Protein AF-A0A3D0GNY7-F1 (afdb_monomer_lite)

Structure (mmCIF, N/CA/C/O backbone):
data_AF-A0A3D0GNY7-F1
#
_entry.id   AF-A0A3D0GNY7-F1
#
loop_
_atom_site.group_PDB
_atom_site.id
_atom_site.type_symbol
_atom_site.label_atom_id
_atom_site.label_alt_id
_atom_site.label_comp_id
_atom_site.label_asym_id
_atom_site.label_entity_id
_atom_site.label_seq_id
_atom_site.pdbx_PDB_ins_code
_atom_site.Cartn_x
_atom_site.Cartn_y
_atom_site.Cartn_z
_atom_site.occupancy
_atom_site.B_iso_or_equiv
_atom_site.auth_seq_id
_atom_site.auth_comp_id
_atom_site.auth_asym_id
_atom_site.auth_atom_id
_atom_site.pdbx_PDB_model_num
ATOM 1 N N . VAL A 1 1 ? 4.142 -1.963 12.210 1.00 82.44 1 VAL A N 1
ATOM 2 C CA . VAL A 1 1 ? 2.797 -1.355 12.103 1.00 82.44 1 VAL A CA 1
ATOM 3 C C . VAL A 1 1 ? 2.158 -1.430 13.480 1.00 82.44 1 VAL A C 1
ATOM 5 O O . VAL A 1 1 ? 2.592 -2.256 14.265 1.00 82.44 1 VAL A O 1
ATOM 8 N N . SER A 1 2 ? 1.232 -0.550 13.838 1.00 91.19 2 SER A N 1
ATOM 9 C CA . SER A 1 2 ? 0.552 -0.595 15.141 1.00 91.19 2 SER A CA 1
ATOM 10 C C . SER A 1 2 ? -0.591 -1.613 15.145 1.00 91.19 2 SER A C 1
ATOM 12 O O . SER A 1 2 ? -1.100 -1.980 14.087 1.00 91.19 2 SER A O 1
ATOM 14 N N . GLN A 1 3 ? -1.071 -2.002 16.327 1.00 91.12 3 GLN A N 1
ATOM 15 C CA . GLN A 1 3 ? -2.253 -2.865 16.459 1.00 91.12 3 GLN A CA 1
ATOM 16 C C . GLN A 1 3 ? -3.493 -2.309 15.749 1.00 91.12 3 GLN A C 1
ATOM 18 O O . GLN A 1 3 ? -4.264 -3.056 15.149 1.00 91.12 3 GLN A O 1
ATOM 23 N N . LYS A 1 4 ? -3.652 -0.982 15.744 1.00 89.44 4 LYS A N 1
ATOM 24 C CA . LYS A 1 4 ? -4.734 -0.313 15.016 1.00 89.44 4 LYS A CA 1
ATOM 25 C C . LYS A 1 4 ? -4.595 -0.487 13.500 1.00 89.44 4 LYS A C 1
ATOM 27 O O . LYS A 1 4 ? -5.593 -0.705 12.826 1.00 89.44 4 LYS A O 1
ATOM 32 N N . GLU A 1 5 ? -3.377 -0.402 12.970 1.00 90.31 5 GLU A N 1
ATOM 33 C CA . GLU A 1 5 ? -3.103 -0.606 11.541 1.00 90.31 5 GLU A CA 1
ATOM 34 C C . GLU A 1 5 ? -3.323 -2.066 11.126 1.00 90.31 5 GLU A C 1
ATOM 36 O O . GLU A 1 5 ? -3.870 -2.318 10.057 1.00 90.31 5 GLU A O 1
ATOM 41 N N . VAL A 1 6 ? -2.953 -3.027 11.981 1.00 92.69 6 VAL A N 1
ATOM 42 C CA . VAL A 1 6 ? -3.215 -4.457 11.745 1.00 92.69 6 VAL A CA 1
ATOM 43 C C . VAL A 1 6 ? -4.720 -4.734 11.695 1.00 92.69 6 VAL A C 1
ATOM 45 O O . VAL A 1 6 ? -5.191 -5.412 10.779 1.00 92.69 6 VAL A O 1
ATOM 48 N N . ALA A 1 7 ? -5.485 -4.171 12.635 1.00 90.81 7 ALA A N 1
ATOM 49 C CA . ALA A 1 7 ? -6.943 -4.275 12.634 1.00 90.81 7 ALA A CA 1
ATOM 50 C C . ALA A 1 7 ? -7.546 -3.647 11.370 1.00 90.81 7 ALA A C 1
ATOM 52 O O . ALA A 1 7 ? -8.317 -4.294 10.672 1.00 90.81 7 ALA A O 1
ATOM 53 N N . LEU A 1 8 ? -7.109 -2.437 11.009 1.00 89.56 8 LEU A N 1
ATOM 54 C CA . LEU A 1 8 ? -7.585 -1.736 9.818 1.00 89.56 8 LEU A CA 1
ATOM 55 C C . LEU A 1 8 ? -7.324 -2.528 8.527 1.00 89.56 8 LEU A C 1
ATOM 57 O O . LEU A 1 8 ? -8.212 -2.616 7.680 1.00 89.56 8 LEU A O 1
ATOM 61 N N . ALA A 1 9 ? -6.133 -3.120 8.395 1.00 89.88 9 ALA A N 1
ATOM 62 C CA . ALA A 1 9 ? -5.768 -3.964 7.258 1.00 89.88 9 ALA A CA 1
ATOM 63 C C . ALA A 1 9 ? -6.658 -5.208 7.154 1.00 89.88 9 ALA A C 1
ATOM 65 O O . ALA A 1 9 ? -7.062 -5.596 6.059 1.00 89.88 9 ALA A O 1
ATOM 66 N N . THR A 1 10 ? -6.973 -5.807 8.303 1.00 89.62 10 THR A N 1
ATOM 67 C CA . THR A 1 10 ? -7.826 -6.996 8.396 1.00 89.62 10 THR A CA 1
ATOM 68 C C . THR A 1 10 ? -9.276 -6.655 8.049 1.00 89.62 10 THR A C 1
ATOM 70 O O . THR A 1 10 ? -9.897 -7.351 7.250 1.00 89.62 10 THR A O 1
ATOM 73 N N . ASP A 1 11 ? -9.791 -5.540 8.571 1.00 89.69 11 AS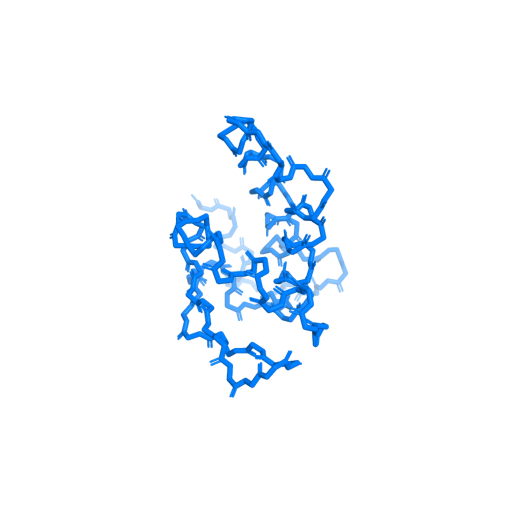P A N 1
ATOM 74 C CA . ASP A 1 11 ? -11.161 -5.075 8.325 1.00 89.69 11 ASP A CA 1
ATOM 75 C C . ASP A 1 11 ? -11.388 -4.664 6.859 1.00 89.69 11 ASP A C 1
ATOM 77 O O . ASP A 1 11 ? -12.503 -4.760 6.347 1.00 89.69 11 ASP A O 1
ATOM 81 N N . HIS A 1 12 ? -10.329 -4.237 6.161 1.00 88.19 12 HIS A N 1
ATOM 82 C CA . HIS A 1 12 ? -10.384 -3.735 4.783 1.00 88.19 12 HIS A CA 1
ATOM 83 C C . HIS A 1 12 ? -9.648 -4.630 3.779 1.00 88.19 12 HIS A C 1
ATOM 85 O O . HIS A 1 12 ? -9.180 -4.150 2.745 1.00 88.19 12 HIS A O 1
ATOM 91 N N . GLN A 1 13 ? -9.573 -5.939 4.036 1.00 88.50 13 GLN A N 1
ATOM 92 C CA . GLN A 1 13 ? -8.837 -6.883 3.186 1.00 88.50 13 GLN A CA 1
ATOM 93 C C . GLN A 1 13 ? -9.262 -6.820 1.705 1.00 88.50 13 GLN A C 1
ATOM 95 O O . GLN A 1 13 ? -8.414 -6.821 0.813 1.00 88.50 13 GLN A O 1
ATOM 100 N N . ALA A 1 14 ? -10.561 -6.639 1.437 1.00 86.31 14 ALA A N 1
ATOM 101 C CA . ALA A 1 14 ? -11.103 -6.496 0.084 1.00 86.31 14 ALA A CA 1
ATOM 102 C C . ALA A 1 14 ? -10.550 -5.277 -0.683 1.00 86.31 14 ALA A C 1
ATOM 104 O O . ALA A 1 14 ? -10.450 -5.311 -1.911 1.00 86.31 14 ALA A O 1
ATOM 105 N N . VAL A 1 15 ? -10.175 -4.198 0.016 1.00 85.38 15 VAL A N 1
ATOM 106 C CA . VAL A 1 15 ? -9.558 -3.022 -0.617 1.00 85.38 15 VAL A CA 1
ATOM 107 C C . VAL A 1 15 ? -8.164 -3.375 -1.112 1.00 85.38 15 VAL A C 1
ATOM 109 O O . VAL A 1 15 ? -7.849 -3.121 -2.272 1.00 85.38 15 VAL A O 1
ATOM 112 N N . PHE A 1 16 ? -7.351 -4.015 -0.270 1.00 88.31 16 PHE A N 1
ATOM 113 C CA . PHE A 1 16 ? -6.016 -4.464 -0.659 1.00 88.31 16 PHE A CA 1
ATOM 114 C C . PHE A 1 16 ? -6.080 -5.444 -1.833 1.00 88.31 16 PHE A C 1
ATOM 116 O O . PHE A 1 16 ? -5.363 -5.255 -2.817 1.00 88.31 16 PHE A O 1
ATOM 123 N N . GLU A 1 17 ? -6.999 -6.411 -1.794 1.00 89.00 17 GLU A N 1
ATOM 124 C CA . GLU A 1 17 ? -7.204 -7.357 -2.896 1.00 89.00 17 GLU A CA 1
ATOM 125 C C . GLU A 1 17 ? -7.595 -6.652 -4.201 1.00 89.00 17 GLU A C 1
ATOM 127 O O . GLU A 1 17 ? -7.049 -6.963 -5.261 1.00 89.00 17 GLU A O 1
ATOM 132 N N . GLY A 1 18 ? -8.478 -5.649 -4.133 1.00 86.06 18 GLY A N 1
ATOM 133 C CA . GLY A 1 18 ? -8.859 -4.823 -5.281 1.00 86.06 18 GLY A CA 1
ATOM 134 C C . GLY A 1 18 ? -7.701 -4.012 -5.878 1.00 86.06 18 GLY A C 1
ATOM 135 O O . GLY A 1 18 ? -7.718 -3.702 -7.068 1.00 86.06 18 GLY A O 1
ATOM 136 N N . LEU A 1 19 ? -6.677 -3.711 -5.077 1.00 83.81 19 LEU A N 1
ATOM 137 C CA . LEU A 1 19 ? -5.427 -3.071 -5.503 1.00 83.81 19 LEU A CA 1
ATOM 138 C C . LEU A 1 19 ? -4.365 -4.092 -5.963 1.00 83.81 19 LEU A C 1
ATOM 140 O O . LEU A 1 19 ? -3.268 -3.710 -6.374 1.00 83.81 19 LEU A O 1
ATOM 144 N N . GLY A 1 20 ? -4.670 -5.393 -5.906 1.00 87.88 20 GLY A N 1
ATOM 145 C CA . GLY A 1 20 ? -3.751 -6.486 -6.232 1.00 87.88 20 GLY A CA 1
ATOM 146 C C . GLY A 1 20 ? -2.696 -6.762 -5.154 1.00 87.88 20 GLY A C 1
ATOM 147 O O . GLY A 1 20 ? -1.678 -7.400 -5.437 1.00 87.88 20 GLY A O 1
ATOM 148 N N . LEU A 1 21 ? -2.922 -6.276 -3.932 1.00 88.94 21 LEU A N 1
ATOM 149 C CA . LEU A 1 21 ? -2.102 -6.521 -2.750 1.00 88.94 21 LEU A CA 1
ATOM 150 C C . LEU A 1 21 ? -2.773 -7.589 -1.880 1.00 88.94 21 LEU A C 1
ATOM 152 O O . LEU A 1 21 ? -3.973 -7.542 -1.641 1.00 88.94 21 LEU A O 1
ATOM 156 N N . VAL A 1 22 ? -1.994 -8.531 -1.356 1.00 92.06 22 VAL A N 1
ATOM 157 C CA . VAL A 1 22 ? -2.477 -9.443 -0.308 1.00 92.06 22 VAL A CA 1
ATOM 158 C C . VAL A 1 22 ? -1.642 -9.200 0.932 1.00 92.06 22 VAL A C 1
ATOM 160 O O . VAL A 1 22 ? -0.430 -9.426 0.915 1.00 92.06 22 VAL A O 1
ATOM 163 N N . VAL A 1 23 ? -2.296 -8.722 1.987 1.00 92.62 23 VAL A N 1
ATOM 164 C CA . VAL A 1 23 ? -1.701 -8.455 3.299 1.00 92.62 23 VAL A CA 1
ATOM 165 C C . VAL A 1 23 ? -2.414 -9.288 4.352 1.00 92.62 23 VAL A C 1
ATOM 167 O O . VAL A 1 23 ? -3.639 -9.344 4.378 1.00 92.62 23 VAL A O 1
ATOM 170 N N . GLU A 1 24 ? -1.636 -9.942 5.208 1.00 92.75 24 GLU A N 1
ATOM 171 C CA . GLU A 1 24 ? -2.130 -10.810 6.276 1.00 92.75 24 GLU A CA 1
ATOM 172 C C . GLU A 1 24 ? -1.507 -10.402 7.618 1.00 92.75 24 GLU A C 1
ATOM 174 O O . GLU A 1 24 ? -0.336 -10.016 7.656 1.00 92.75 24 GLU A O 1
ATOM 179 N N . PRO A 1 25 ? -2.237 -10.505 8.738 1.00 93.75 25 PRO A N 1
ATOM 180 C CA . PRO A 1 25 ? -1.655 -10.325 10.061 1.00 93.75 25 PRO A CA 1
ATOM 181 C C . PRO A 1 25 ? -0.659 -11.447 10.369 1.00 93.75 25 PRO A C 1
ATOM 183 O O . PRO A 1 25 ? -0.990 -12.631 10.319 1.00 93.75 25 PRO A O 1
ATOM 186 N N . ALA A 1 26 ? 0.570 -11.064 10.715 1.00 92.56 26 ALA A N 1
ATOM 187 C CA . ALA A 1 26 ? 1.584 -11.982 11.231 1.00 92.56 26 ALA A CA 1
ATOM 188 C C . ALA A 1 26 ? 1.611 -11.986 12.769 1.00 92.56 26 ALA A C 1
ATOM 190 O O . ALA A 1 26 ? 1.908 -13.010 13.383 1.00 92.56 26 ALA A O 1
ATOM 191 N N . SER A 1 27 ? 1.300 -10.845 13.388 1.00 92.31 27 SER A N 1
ATOM 192 C CA . SER A 1 27 ? 1.125 -10.675 14.833 1.00 92.31 27 SER A CA 1
ATOM 193 C C . SER A 1 27 ? 0.320 -9.404 15.122 1.00 92.31 27 SER A C 1
ATOM 195 O O . SER A 1 27 ? -0.040 -8.675 14.198 1.00 92.31 27 SER A O 1
ATOM 197 N N . ASP A 1 28 ? 0.098 -9.096 16.401 1.00 89.31 28 ASP A N 1
ATOM 198 C CA . ASP A 1 28 ? -0.638 -7.902 16.837 1.00 89.31 28 ASP A CA 1
ATOM 199 C C . ASP A 1 28 ? -0.023 -6.575 16.359 1.00 89.31 28 ASP A C 1
ATOM 201 O O . ASP A 1 28 ? -0.709 -5.564 16.357 1.00 89.31 28 ASP A O 1
ATOM 205 N N . GLU A 1 29 ? 1.243 -6.548 15.931 1.00 92.25 29 GLU A N 1
ATOM 206 C CA . GLU A 1 29 ? 1.930 -5.339 15.435 1.00 92.25 29 GLU A CA 1
ATOM 207 C C . GLU A 1 29 ? 2.724 -5.601 14.138 1.00 92.25 29 GLU A C 1
ATOM 209 O O . GLU A 1 29 ? 3.656 -4.873 13.768 1.00 92.25 29 GLU A O 1
ATOM 214 N N . SER A 1 30 ? 2.364 -6.665 13.414 1.00 91.62 30 SER A N 1
ATOM 215 C CA . SER A 1 30 ? 3.065 -7.079 12.20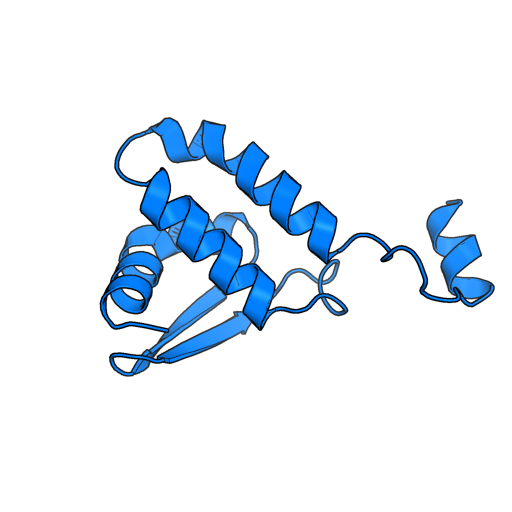0 1.00 91.62 30 SER A CA 1
ATOM 216 C C . SER A 1 30 ? 2.107 -7.519 11.101 1.00 91.62 30 SER A C 1
ATOM 218 O O . SER A 1 30 ? 1.187 -8.304 11.329 1.00 91.62 30 SER A O 1
ATOM 220 N N . LEU A 1 31 ? 2.377 -7.042 9.885 1.00 93.06 31 LEU A N 1
ATOM 221 C CA . LEU A 1 31 ? 1.706 -7.458 8.660 1.00 93.06 31 LEU A CA 1
ATOM 222 C C . LEU A 1 31 ? 2.707 -8.153 7.737 1.00 93.06 31 LEU A C 1
ATOM 224 O O . LEU A 1 31 ? 3.854 -7.725 7.599 1.00 93.06 31 LEU A O 1
ATOM 228 N N . LEU A 1 32 ? 2.240 -9.205 7.080 1.00 93.69 32 LEU A N 1
ATOM 229 C CA . LEU A 1 32 ? 2.933 -9.934 6.033 1.00 93.69 32 LEU A CA 1
ATOM 230 C C . LEU A 1 32 ? 2.347 -9.545 4.676 1.00 93.69 32 LEU A C 1
ATOM 232 O O . LEU A 1 32 ? 1.139 -9.621 4.480 1.00 93.69 32 LEU A O 1
ATOM 236 N N . ILE A 1 33 ? 3.207 -9.203 3.717 1.00 91.94 33 ILE A N 1
ATOM 237 C CA . ILE A 1 33 ? 2.811 -8.966 2.325 1.00 91.94 33 ILE A CA 1
ATOM 238 C C . ILE A 1 33 ? 3.016 -10.267 1.541 1.00 91.94 33 ILE A C 1
ATOM 240 O O . ILE A 1 33 ? 4.147 -10.716 1.354 1.00 91.94 33 ILE A O 1
ATOM 244 N N . ARG A 1 34 ? 1.926 -10.885 1.085 1.00 91.44 34 ARG A N 1
ATOM 245 C CA . ARG A 1 34 ? 1.930 -12.185 0.395 1.00 91.44 34 ARG A CA 1
ATOM 246 C C . ARG A 1 34 ? 2.066 -12.072 -1.114 1.00 91.44 34 ARG A C 1
ATOM 248 O O . ARG A 1 34 ? 2.703 -12.913 -1.746 1.00 91.44 34 ARG A O 1
ATOM 255 N N . SER A 1 35 ? 1.447 -11.055 -1.698 1.00 88.75 35 SER A N 1
ATOM 256 C CA . SER A 1 35 ? 1.498 -10.818 -3.136 1.00 88.75 35 SER A CA 1
ATOM 257 C C . SER A 1 35 ? 1.355 -9.347 -3.451 1.00 88.75 35 SER A C 1
ATOM 259 O O . SER A 1 35 ? 0.727 -8.593 -2.707 1.00 88.75 35 SER A O 1
ATOM 261 N N . VAL A 1 36 ? 1.935 -8.965 -4.584 1.00 87.50 36 VAL A N 1
ATOM 262 C CA . VAL A 1 36 ? 1.946 -7.589 -5.061 1.00 87.50 36 VAL A CA 1
ATOM 263 C C . VAL A 1 36 ? 1.792 -7.536 -6.582 1.00 87.50 36 VAL A C 1
ATOM 265 O O . VAL A 1 36 ? 2.229 -8.476 -7.261 1.00 87.50 36 VAL A O 1
ATOM 268 N N . PRO A 1 37 ? 1.241 -6.445 -7.148 1.00 84.06 37 PRO A N 1
ATOM 269 C CA . PRO A 1 37 ? 1.158 -6.276 -8.592 1.00 84.06 37 PRO A CA 1
ATOM 270 C C . PRO A 1 37 ? 2.548 -6.288 -9.228 1.00 84.06 37 PRO A C 1
ATOM 272 O O . PRO A 1 37 ? 3.486 -5.664 -8.730 1.00 84.06 37 PRO A O 1
ATOM 275 N N . THR A 1 38 ? 2.694 -6.952 -10.377 1.00 82.12 38 THR A N 1
ATOM 276 C CA . THR A 1 38 ? 3.996 -7.071 -11.054 1.00 82.12 38 THR A CA 1
ATOM 277 C C . THR A 1 38 ? 4.588 -5.726 -11.464 1.00 82.12 38 THR A C 1
ATOM 279 O O . THR A 1 38 ? 5.808 -5.587 -11.500 1.00 82.12 38 THR A O 1
ATOM 282 N N . LEU A 1 39 ? 3.725 -4.746 -11.733 1.00 76.62 39 LEU A N 1
ATOM 283 C CA . LEU A 1 39 ? 4.087 -3.368 -12.065 1.00 76.62 39 LEU A CA 1
ATOM 284 C C . LEU A 1 39 ? 4.806 -2.651 -10.911 1.00 76.62 39 LEU A C 1
ATOM 286 O O . LEU A 1 39 ? 5.583 -1.738 -11.155 1.00 76.62 39 LEU A O 1
ATOM 290 N N . LEU A 1 40 ? 4.592 -3.088 -9.666 1.00 77.12 40 LEU A N 1
ATOM 291 C CA . LEU A 1 40 ? 5.156 -2.476 -8.461 1.00 77.12 40 LEU A CA 1
ATOM 292 C C . LEU A 1 40 ? 6.334 -3.270 -7.880 1.00 77.12 40 LEU A C 1
ATOM 294 O O . LEU A 1 40 ? 6.782 -2.981 -6.780 1.00 77.12 40 LEU A O 1
ATOM 298 N N . ARG A 1 41 ? 6.893 -4.256 -8.600 1.00 76.00 41 ARG A N 1
ATOM 299 C CA . ARG A 1 41 ? 8.005 -5.093 -8.089 1.00 76.00 41 ARG A CA 1
ATOM 300 C C . ARG A 1 41 ? 9.239 -4.302 -7.648 1.00 76.00 41 ARG A C 1
ATOM 302 O O . ARG A 1 41 ? 10.004 -4.800 -6.831 1.00 76.00 41 ARG A O 1
ATOM 309 N N . SER A 1 42 ? 9.468 -3.128 -8.231 1.00 73.75 42 SER A N 1
ATOM 310 C CA . SER A 1 42 ? 10.599 -2.254 -7.896 1.00 73.75 42 SER A CA 1
ATOM 311 C C . SER A 1 42 ? 10.232 -1.114 -6.941 1.00 73.75 42 SER A C 1
ATOM 313 O O . SER A 1 42 ? 11.092 -0.282 -6.653 1.00 73.75 42 SER A O 1
ATOM 315 N N . ALA A 1 43 ? 8.977 -1.044 -6.498 1.00 77.88 43 ALA A N 1
ATOM 316 C CA . ALA A 1 43 ? 8.512 -0.041 -5.557 1.00 77.88 43 ALA A CA 1
ATOM 317 C C . ALA A 1 43 ? 8.926 -0.394 -4.120 1.00 77.88 43 ALA A C 1
ATOM 319 O O . ALA A 1 43 ? 9.236 -1.544 -3.799 1.00 77.88 43 ALA A O 1
ATOM 320 N N . ASP A 1 44 ? 8.917 0.610 -3.246 1.00 84.62 44 ASP A N 1
ATOM 321 C CA . ASP A 1 44 ? 9.090 0.405 -1.811 1.00 84.62 44 ASP A CA 1
ATOM 322 C C . ASP A 1 44 ? 7.768 -0.094 -1.218 1.00 84.62 44 ASP A C 1
ATOM 324 O O . ASP A 1 44 ? 6.854 0.684 -0.949 1.00 84.62 44 ASP A O 1
ATOM 328 N N . MET A 1 45 ? 7.641 -1.415 -1.087 1.00 85.56 45 MET A N 1
ATOM 329 C CA . MET A 1 45 ? 6.372 -2.043 -0.703 1.00 85.56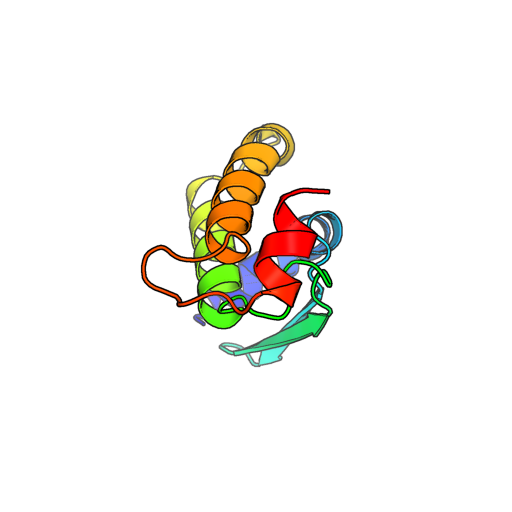 45 MET A CA 1
ATOM 330 C C . MET A 1 45 ? 6.001 -1.793 0.751 1.00 85.56 45 MET A C 1
ATOM 332 O O . MET A 1 45 ? 4.816 -1.759 1.074 1.00 85.56 45 MET A O 1
ATOM 336 N N . GLU A 1 46 ? 6.993 -1.603 1.621 1.00 87.62 46 GLU A N 1
ATOM 337 C CA . GLU A 1 46 ? 6.725 -1.236 3.004 1.00 87.62 46 GLU A CA 1
ATOM 338 C C . GLU A 1 46 ? 6.114 0.165 3.060 1.00 87.62 46 GLU A C 1
ATOM 340 O O . GLU A 1 46 ? 5.062 0.345 3.676 1.00 87.62 46 GLU A O 1
ATOM 345 N N . GLN A 1 47 ? 6.730 1.137 2.378 1.00 86.06 47 GLN A N 1
ATOM 346 C CA . GLN A 1 47 ? 6.203 2.498 2.342 1.00 86.06 47 GLN A CA 1
ATOM 347 C C . GLN A 1 47 ? 4.832 2.554 1.663 1.00 86.06 47 GLN A C 1
ATOM 349 O O . GLN A 1 47 ? 3.921 3.179 2.193 1.00 86.06 47 GLN A O 1
ATOM 354 N N . LEU A 1 48 ? 4.653 1.836 0.550 1.00 85.44 48 LEU A N 1
ATOM 355 C CA . LEU A 1 48 ? 3.377 1.737 -0.157 1.00 85.44 48 LEU A CA 1
ATOM 356 C C . LEU A 1 48 ? 2.245 1.292 0.774 1.00 85.44 48 LEU A C 1
ATOM 358 O O . LEU A 1 48 ? 1.213 1.947 0.851 1.00 85.44 48 LEU A O 1
ATOM 362 N N . VAL A 1 49 ? 2.429 0.176 1.485 1.00 88.44 49 VAL A N 1
ATOM 363 C CA . VAL A 1 49 ? 1.393 -0.361 2.379 1.00 88.44 49 VAL A CA 1
ATOM 364 C C . VAL A 1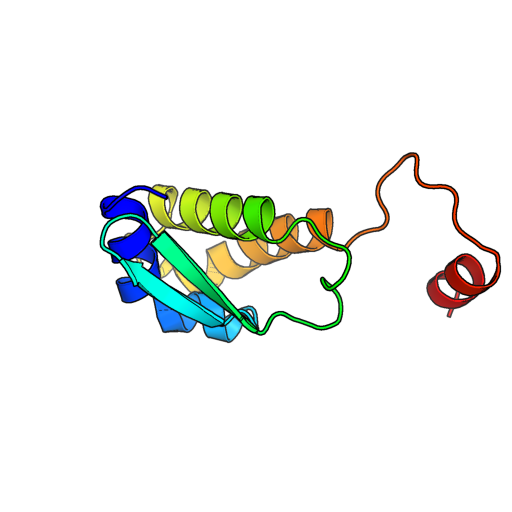 49 ? 1.111 0.607 3.526 1.00 88.44 49 VAL A C 1
ATOM 366 O O . VAL A 1 49 ? -0.044 0.767 3.906 1.00 88.44 49 VAL A O 1
ATOM 369 N N . ARG A 1 50 ? 2.134 1.287 4.054 1.00 89.38 50 ARG A N 1
ATOM 370 C CA . ARG A 1 50 ? 1.959 2.313 5.095 1.00 89.38 50 ARG A CA 1
ATOM 371 C C . ARG A 1 50 ? 1.183 3.529 4.598 1.00 89.38 50 ARG A C 1
ATOM 373 O O . ARG A 1 50 ? 0.331 4.020 5.335 1.00 89.38 50 ARG A O 1
ATOM 380 N N . ASP A 1 51 ? 1.433 3.978 3.373 1.00 86.69 51 ASP A N 1
ATOM 381 C CA . ASP A 1 51 ? 0.690 5.084 2.765 1.00 86.69 51 ASP A CA 1
ATOM 382 C C . ASP A 1 51 ? -0.781 4.690 2.562 1.00 86.69 51 ASP A C 1
ATOM 384 O O . ASP A 1 51 ? -1.670 5.402 3.017 1.00 86.69 51 ASP A O 1
ATOM 388 N N . VAL A 1 52 ? -1.051 3.491 2.023 1.00 85.38 52 VAL A N 1
ATOM 389 C CA . VAL A 1 52 ? -2.429 2.979 1.875 1.00 85.38 52 VAL A CA 1
ATOM 390 C C . VAL A 1 52 ? -3.134 2.842 3.228 1.00 85.38 52 VAL A C 1
ATOM 392 O O . VAL A 1 52 ? -4.307 3.183 3.349 1.00 85.38 52 VAL A O 1
ATOM 395 N N . LEU A 1 53 ? -2.446 2.353 4.263 1.00 88.81 53 LEU A N 1
ATOM 396 C CA . LEU A 1 53 ? -3.008 2.268 5.615 1.00 88.81 53 LEU A CA 1
ATOM 397 C C . LEU A 1 53 ? -3.304 3.648 6.205 1.00 88.81 53 LEU A C 1
ATOM 399 O O . LEU A 1 53 ? -4.299 3.803 6.912 1.00 88.81 53 LEU A O 1
ATOM 403 N N . SER A 1 54 ? -2.459 4.636 5.913 1.00 87.81 54 SER A N 1
ATOM 404 C CA . SER A 1 54 ? -2.651 6.013 6.364 1.00 87.81 54 SER A CA 1
ATOM 405 C C . SER A 1 54 ? -3.889 6.616 5.704 1.00 87.81 54 SER A C 1
ATOM 407 O O . SER A 1 54 ? -4.777 7.081 6.421 1.00 87.81 54 SER A O 1
ATOM 409 N N . ASP A 1 55 ? -4.016 6.470 4.382 1.00 83.50 55 ASP A N 1
ATOM 410 C CA . ASP A 1 55 ? -5.192 6.888 3.613 1.00 83.50 55 ASP A CA 1
ATOM 411 C C . ASP A 1 55 ? -6.462 6.189 4.132 1.00 83.50 55 ASP A C 1
ATOM 413 O O . ASP A 1 55 ? -7.466 6.828 4.445 1.00 83.50 55 ASP A O 1
ATOM 417 N N . LEU A 1 56 ? -6.424 4.869 4.335 1.00 82.69 56 LEU A N 1
ATOM 418 C CA . LEU A 1 56 ? -7.559 4.135 4.902 1.00 82.69 56 LEU A CA 1
ATOM 419 C C . LEU A 1 56 ? -7.920 4.610 6.314 1.00 82.69 56 LEU A C 1
ATOM 421 O O . LEU A 1 56 ? -9.097 4.637 6.671 1.00 82.69 56 LEU A O 1
ATOM 425 N N . SER A 1 57 ? -6.937 4.996 7.127 1.00 85.00 57 SER A N 1
ATOM 426 C CA . SER A 1 57 ? -7.189 5.478 8.487 1.00 85.00 57 SER A CA 1
ATOM 427 C C . SER A 1 57 ? -7.836 6.865 8.510 1.00 85.00 57 SER A C 1
ATOM 429 O O . SER A 1 57 ? -8.597 7.166 9.432 1.00 85.00 57 SER A O 1
ATOM 431 N N . GLU A 1 58 ? -7.546 7.686 7.497 1.00 81.81 58 GLU A N 1
ATOM 432 C CA . GLU A 1 58 ? -8.060 9.046 7.342 1.00 81.81 58 GLU A CA 1
ATOM 433 C C . GLU A 1 58 ? -9.454 9.052 6.696 1.00 81.81 58 GLU A C 1
ATOM 435 O O . GLU A 1 58 ? -10.347 9.766 7.160 1.00 81.81 58 GLU A O 1
ATOM 440 N N . TYR A 1 59 ? -9.681 8.204 5.687 1.00 73.06 59 TYR A N 1
ATOM 441 C CA . TYR A 1 59 ? -10.887 8.245 4.851 1.00 73.06 59 TYR A CA 1
ATOM 442 C C . TYR A 1 59 ? -11.881 7.082 5.082 1.00 73.06 59 TYR A C 1
ATOM 444 O O . TYR A 1 59 ? -13.047 7.171 4.687 1.00 73.06 59 TYR A O 1
ATOM 452 N N . GLY A 1 60 ? -11.470 5.995 5.742 1.00 61.78 60 GLY A N 1
ATOM 453 C CA . GLY A 1 60 ? -12.136 4.679 5.737 1.00 61.78 60 GLY A CA 1
ATOM 454 C C . GLY A 1 60 ? -13.377 4.467 6.620 1.00 61.78 60 GLY A C 1
ATOM 455 O O . GLY A 1 60 ? -13.622 3.341 7.033 1.00 61.78 60 GLY A O 1
ATOM 456 N N . GLN A 1 61 ? -14.190 5.485 6.923 1.00 59.22 61 GLN A N 1
ATOM 457 C CA . GLN A 1 61 ? -15.431 5.293 7.713 1.00 59.22 61 GLN A CA 1
ATOM 458 C C . GLN A 1 61 ? -16.739 5.287 6.893 1.00 59.22 61 GLN A C 1
ATOM 460 O O . GLN A 1 61 ? -17.823 5.279 7.472 1.00 59.22 61 GLN A O 1
ATOM 465 N N . SER A 1 62 ? -16.703 5.310 5.556 1.00 52.50 62 SER A N 1
ATOM 466 C CA . SER A 1 62 ? -17.918 5.466 4.732 1.00 52.50 62 SER A CA 1
ATOM 467 C C . SER A 1 62 ? -17.785 4.818 3.347 1.00 52.50 62 SER A C 1
ATOM 469 O O . SER A 1 62 ? -16.669 4.656 2.861 1.00 52.50 62 SER A O 1
ATOM 471 N N . ASP A 1 63 ? -18.919 4.549 2.674 1.00 52.78 63 ASP A N 1
ATOM 472 C CA . ASP A 1 63 ? -19.096 4.113 1.262 1.00 52.78 63 ASP A CA 1
ATOM 473 C C . ASP A 1 63 ? -18.273 4.893 0.202 1.00 52.78 63 ASP A C 1
ATOM 475 O O . ASP A 1 63 ? -18.292 4.584 -0.990 1.00 52.78 63 ASP A O 1
ATOM 479 N N . ARG A 1 64 ? -17.515 5.905 0.626 1.00 56.34 64 ARG A N 1
ATOM 480 C CA . ARG A 1 64 ? -16.534 6.659 -0.155 1.00 56.34 64 ARG A CA 1
ATOM 481 C C . ARG A 1 64 ? -15.318 5.860 -0.610 1.00 56.34 64 ARG A C 1
ATOM 483 O O . ARG A 1 64 ? -14.630 6.344 -1.500 1.00 56.34 64 ARG A O 1
ATOM 490 N N . ILE A 1 65 ? -15.080 4.647 -0.108 1.00 59.00 65 ILE A N 1
ATOM 491 C CA . ILE A 1 65 ? -13.916 3.828 -0.502 1.00 59.00 65 ILE A CA 1
ATOM 492 C C . ILE A 1 65 ? -13.782 3.702 -2.032 1.00 59.00 65 ILE A C 1
ATOM 494 O O . ILE A 1 65 ? -12.671 3.693 -2.548 1.00 59.00 65 ILE A O 1
ATOM 498 N N . SER A 1 66 ? -14.887 3.678 -2.789 1.00 61.47 66 SER A N 1
ATOM 499 C CA . SER A 1 66 ? -14.806 3.607 -4.254 1.00 61.47 66 SER A CA 1
ATOM 500 C C . SER A 1 66 ? -14.315 4.899 -4.926 1.00 61.47 66 SER A C 1
ATOM 502 O O . SER A 1 66 ? -13.715 4.802 -5.992 1.00 61.47 66 SER A O 1
ATOM 504 N N . ALA A 1 67 ? -14.573 6.076 -4.342 1.00 60.97 67 ALA A N 1
ATOM 505 C CA . ALA A 1 67 ? -14.037 7.358 -4.816 1.00 60.97 67 ALA A CA 1
ATOM 506 C C . ALA A 1 67 ? -12.585 7.552 -4.348 1.00 60.97 67 ALA A C 1
ATOM 508 O O . ALA A 1 67 ? -11.745 8.028 -5.106 1.00 60.97 67 ALA A O 1
ATOM 509 N N . GLU A 1 68 ? -12.274 7.091 -3.136 1.00 65.19 68 GLU A N 1
ATOM 510 C CA . GLU A 1 68 ? -10.918 7.130 -2.578 1.00 65.19 68 GLU A CA 1
ATOM 511 C C . GLU A 1 68 ? -9.984 6.097 -3.214 1.00 65.19 68 GLU A C 1
ATOM 513 O O . GLU A 1 68 ? -8.766 6.250 -3.182 1.00 65.19 68 GLU A O 1
ATOM 518 N N . ARG A 1 69 ? -10.530 5.066 -3.870 1.00 67.44 69 ARG A N 1
ATOM 519 C CA . ARG A 1 69 ? -9.741 4.103 -4.645 1.00 67.44 69 ARG A CA 1
ATOM 520 C C . ARG A 1 69 ? -8.874 4.802 -5.689 1.00 67.44 69 ARG A C 1
ATOM 522 O O . ARG A 1 69 ? -7.730 4.405 -5.873 1.00 67.44 69 ARG A O 1
ATOM 529 N N . ASP A 1 70 ? -9.390 5.832 -6.356 1.00 72.31 70 ASP A N 1
ATOM 530 C CA . ASP A 1 70 ? -8.629 6.563 -7.372 1.00 72.31 70 ASP A CA 1
ATOM 531 C C . ASP A 1 70 ? -7.495 7.389 -6.739 1.00 72.31 70 ASP A C 1
ATOM 533 O O . ASP A 1 70 ? -6.403 7.467 -7.306 1.00 72.31 70 ASP A O 1
ATOM 537 N N . ALA A 1 71 ? -7.705 7.928 -5.532 1.00 71.00 71 ALA A N 1
ATOM 538 C CA . ALA A 1 71 ? -6.662 8.602 -4.759 1.00 71.00 71 ALA A CA 1
ATOM 539 C C . ALA A 1 71 ? -5.563 7.618 -4.326 1.00 71.00 71 ALA A C 1
ATOM 541 O O . ALA A 1 71 ? -4.382 7.864 -4.575 1.00 71.00 71 ALA A O 1
ATOM 542 N N . ILE A 1 72 ? -5.947 6.452 -3.799 1.00 73.56 72 ILE A N 1
ATOM 543 C CA . ILE A 1 72 ? -5.012 5.388 -3.419 1.00 73.56 72 ILE A CA 1
ATOM 544 C C . ILE A 1 72 ? -4.225 4.892 -4.642 1.00 73.56 72 ILE A C 1
ATOM 546 O O . ILE A 1 72 ? -3.004 4.752 -4.586 1.00 73.56 72 ILE A O 1
ATOM 550 N N . LEU A 1 73 ? -4.891 4.675 -5.782 1.00 76.00 73 LEU A N 1
ATOM 551 C CA . LEU A 1 73 ? -4.232 4.290 -7.033 1.00 76.00 73 LEU A CA 1
ATOM 552 C C . LEU A 1 73 ? -3.261 5.370 -7.528 1.00 76.00 73 LEU A C 1
ATOM 554 O O . LEU A 1 73 ? -2.194 5.028 -8.040 1.00 76.00 73 LEU A O 1
ATOM 558 N N . SER A 1 74 ? -3.585 6.653 -7.344 1.00 76.75 74 SER A N 1
ATOM 559 C CA . SER A 1 74 ? -2.672 7.762 -7.635 1.00 76.75 74 SER A CA 1
ATOM 560 C C . SER A 1 74 ? -1.422 7.703 -6.750 1.00 76.75 74 SER A C 1
ATOM 562 O O . SER A 1 74 ? -0.306 7.808 -7.260 1.00 76.75 74 SER A O 1
ATOM 564 N N . THR A 1 75 ? -1.579 7.461 -5.446 1.00 74.69 75 THR A N 1
ATOM 565 C CA . THR A 1 75 ? -0.455 7.253 -4.520 1.00 74.69 75 THR A CA 1
ATOM 566 C C . THR A 1 75 ? 0.392 6.050 -4.948 1.00 74.69 75 THR A C 1
ATOM 568 O O . THR A 1 75 ? 1.612 6.160 -5.077 1.00 74.69 75 THR A O 1
ATOM 571 N N . MET A 1 76 ? -0.236 4.915 -5.278 1.00 76.19 76 MET A N 1
ATOM 572 C CA . MET A 1 76 ? 0.462 3.716 -5.760 1.00 76.19 76 MET A CA 1
ATOM 573 C C . MET A 1 76 ? 1.208 3.948 -7.082 1.00 76.19 76 MET A C 1
ATOM 575 O O . MET A 1 76 ? 2.310 3.425 -7.271 1.00 76.19 76 MET A O 1
ATOM 579 N N . ALA A 1 77 ? 0.647 4.744 -7.994 1.00 76.00 77 ALA A N 1
ATOM 580 C CA . ALA A 1 77 ? 1.292 5.093 -9.255 1.00 76.00 77 ALA A CA 1
ATOM 581 C C . ALA A 1 77 ? 2.598 5.868 -9.027 1.00 76.00 77 ALA A C 1
ATOM 583 O O . ALA A 1 77 ? 3.588 5.587 -9.701 1.00 76.00 77 ALA A O 1
ATOM 584 N N . CYS A 1 78 ? 2.652 6.761 -8.034 1.00 74.19 78 CYS A N 1
ATOM 585 C CA . CYS A 1 78 ? 3.885 7.461 -7.657 1.00 74.19 78 CYS A 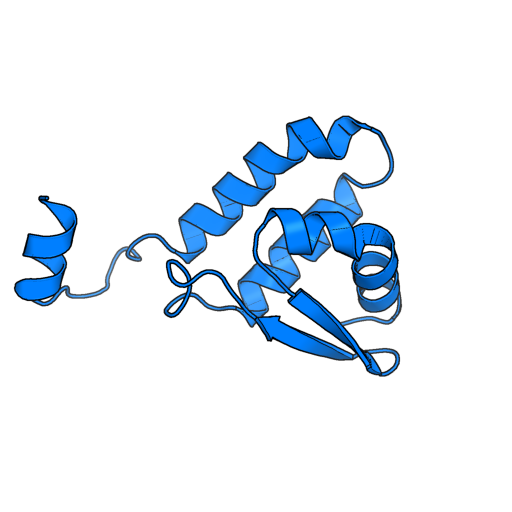CA 1
ATOM 586 C C . CYS A 1 78 ? 4.985 6.499 -7.181 1.00 74.19 78 CYS A C 1
ATOM 588 O O . CYS A 1 78 ? 6.166 6.741 -7.432 1.00 74.19 78 CYS A O 1
ATOM 590 N N . HIS A 1 79 ? 4.609 5.380 -6.558 1.00 72.19 79 HIS A N 1
ATOM 591 C CA . HIS A 1 79 ? 5.545 4.348 -6.100 1.00 72.19 79 HIS A CA 1
ATOM 592 C C . HIS A 1 79 ? 6.041 3.425 -7.220 1.00 72.19 79 HIS A C 1
ATOM 594 O O . HIS A 1 79 ? 7.183 2.968 -7.170 1.00 72.19 79 HIS A O 1
ATOM 600 N N . GLY A 1 80 ? 5.209 3.165 -8.234 1.00 63.56 80 GLY A N 1
ATOM 601 C CA . GLY A 1 80 ? 5.564 2.365 -9.415 1.00 63.56 80 GLY A CA 1
ATOM 602 C C . GLY A 1 80 ? 6.236 3.151 -10.540 1.00 63.56 80 GLY A C 1
ATOM 603 O O . GLY A 1 80 ? 6.961 2.578 -11.355 1.00 63.56 80 GLY A O 1
ATOM 604 N N . SER A 1 81 ? 5.994 4.460 -10.603 1.00 61.62 81 SER A N 1
ATOM 605 C CA . SER A 1 81 ? 6.567 5.325 -11.625 1.00 61.62 81 SER A CA 1
ATOM 606 C C . SER A 1 81 ? 8.074 5.459 -11.428 1.00 61.62 81 SER A C 1
ATOM 608 O O . SER A 1 81 ? 8.577 5.575 -10.309 1.00 61.62 81 SER A O 1
ATOM 610 N N . VAL A 1 82 ? 8.804 5.417 -12.542 1.00 55.16 82 VAL A N 1
ATOM 611 C CA . VAL A 1 82 ? 10.233 5.723 -12.613 1.00 55.16 82 VAL A CA 1
ATOM 612 C C . VAL A 1 82 ? 10.524 6.961 -11.764 1.00 55.16 82 VAL A C 1
ATOM 614 O O . VAL A 1 82 ? 10.102 8.066 -12.098 1.00 55.16 82 VAL A O 1
ATOM 617 N N . ARG A 1 83 ? 11.234 6.771 -10.646 1.00 56.78 83 ARG A N 1
ATOM 618 C CA . ARG A 1 83 ? 11.616 7.883 -9.773 1.00 56.78 83 ARG A CA 1
ATOM 619 C C . ARG A 1 83 ? 12.463 8.878 -10.563 1.00 56.78 83 ARG A C 1
ATOM 621 O O . ARG A 1 83 ? 13.385 8.483 -11.282 1.00 56.78 83 ARG A O 1
ATOM 628 N N . ALA A 1 84 ? 12.210 10.170 -10.362 1.00 49.03 84 ALA A N 1
ATOM 629 C CA . ALA A 1 84 ? 13.172 11.199 -10.731 1.00 49.03 84 ALA A CA 1
ATOM 630 C C . ALA A 1 84 ? 14.540 10.838 -10.119 1.00 49.03 84 ALA A C 1
ATOM 632 O O . ALA A 1 84 ? 14.610 10.427 -8.959 1.00 49.03 84 ALA A O 1
ATOM 633 N N . ASN A 1 85 ? 15.616 10.990 -10.898 1.00 51.97 85 ASN A N 1
ATOM 634 C CA . ASN A 1 85 ? 17.005 10.715 -10.500 1.00 51.97 85 ASN A CA 1
ATOM 635 C C . ASN A 1 85 ? 17.475 9.239 -10.508 1.00 51.97 85 ASN A C 1
ATOM 637 O O . ASN A 1 85 ? 18.553 8.942 -9.994 1.00 51.97 85 ASN A O 1
ATOM 641 N N . ARG A 1 86 ? 16.731 8.313 -11.131 1.00 60.88 86 ARG A N 1
ATOM 642 C CA . ARG A 1 86 ? 17.252 6.984 -11.508 1.00 60.88 86 ARG A CA 1
ATOM 643 C C . ARG A 1 86 ? 17.749 7.012 -12.953 1.00 60.88 86 ARG A C 1
ATOM 645 O O . ARG A 1 86 ? 16.969 7.284 -13.862 1.00 60.88 86 ARG A O 1
ATOM 652 N N . SER A 1 87 ? 19.021 6.676 -13.175 1.00 69.38 87 SER A N 1
ATOM 653 C CA . SER A 1 87 ? 19.515 6.400 -14.529 1.00 69.38 87 SER A CA 1
ATOM 654 C C . SER A 1 87 ? 18.809 5.167 -15.080 1.00 69.38 87 SER A C 1
ATOM 656 O O . SER A 1 87 ? 18.881 4.092 -14.484 1.00 69.38 87 SER A O 1
ATOM 658 N N . LEU A 1 88 ? 18.120 5.336 -16.205 1.00 70.19 88 LEU A N 1
ATOM 659 C CA . LEU A 1 88 ? 17.514 4.238 -16.946 1.00 70.19 88 LEU A CA 1
ATOM 660 C C . LEU A 1 88 ? 18.549 3.621 -17.884 1.00 70.19 88 LEU A C 1
ATOM 662 O O . LEU A 1 88 ? 19.363 4.316 -18.493 1.00 70.19 88 LEU A O 1
ATOM 666 N N . THR A 1 89 ? 18.499 2.306 -18.017 1.00 78.88 89 THR A N 1
ATOM 667 C CA . THR A 1 89 ? 19.200 1.576 -19.072 1.00 78.88 89 THR A CA 1
ATOM 668 C C . THR A 1 89 ? 18.444 1.723 -20.399 1.00 78.88 89 THR A C 1
ATOM 670 O O . THR A 1 89 ? 17.234 1.948 -20.411 1.00 78.88 89 THR A O 1
ATOM 673 N N . LEU A 1 90 ? 19.131 1.575 -21.539 1.00 84.00 90 LEU A N 1
ATOM 674 C CA . L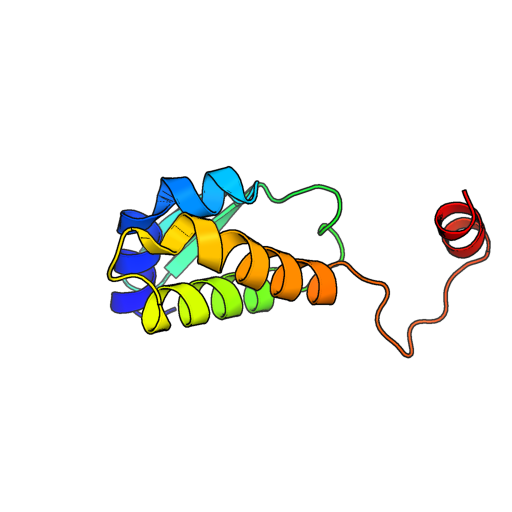EU A 1 90 ? 18.489 1.643 -22.865 1.00 84.00 90 LEU A CA 1
ATOM 675 C C . LEU A 1 90 ? 17.270 0.702 -23.009 1.00 84.00 90 LEU A C 1
ATOM 677 O O . LEU A 1 90 ? 16.247 1.164 -23.509 1.00 84.00 90 LEU A O 1
ATOM 681 N N . PRO A 1 91 ? 17.295 -0.557 -22.518 1.00 81.38 91 PRO A N 1
ATOM 682 C CA . PRO A 1 91 ? 16.114 -1.426 -22.549 1.00 81.38 91 PRO A CA 1
ATOM 683 C C . PRO A 1 91 ? 14.916 -0.891 -21.749 1.00 81.38 91 PRO A C 1
ATOM 685 O O . PRO A 1 91 ? 13.767 -1.107 -22.132 1.00 81.38 91 PRO A O 1
ATOM 688 N N . GLU A 1 92 ? 15.161 -0.190 -20.639 1.00 73.62 92 GLU A N 1
ATOM 689 C CA . GLU A 1 92 ? 14.097 0.429 -19.839 1.00 73.62 92 GLU A CA 1
ATOM 690 C C . GLU A 1 92 ? 13.519 1.656 -20.547 1.00 73.62 92 GLU A C 1
ATOM 692 O O . GLU A 1 92 ? 12.308 1.853 -20.525 1.00 73.62 92 GLU A O 1
ATOM 697 N N . MET A 1 93 ? 14.358 2.443 -21.231 1.00 80.12 93 MET A N 1
ATOM 698 C CA . MET A 1 93 ? 13.897 3.559 -22.063 1.00 80.12 93 MET A CA 1
ATOM 699 C C . MET A 1 93 ? 13.030 3.069 -23.230 1.00 80.12 93 MET A C 1
ATOM 701 O O . MET A 1 93 ? 11.945 3.604 -23.443 1.00 80.12 93 MET A O 1
ATOM 705 N N . ASP A 1 94 ? 13.453 2.014 -23.931 1.00 78.31 94 ASP A N 1
ATOM 706 C CA . ASP A 1 94 ? 12.670 1.408 -25.018 1.00 78.31 94 ASP A CA 1
ATOM 707 C C . ASP A 1 94 ? 11.333 0.831 -24.531 1.00 78.31 94 ASP A C 1
ATOM 709 O O . ASP A 1 94 ? 10.350 0.845 -25.271 1.00 78.31 94 ASP A O 1
ATOM 713 N N . SER A 1 95 ? 11.277 0.343 -23.288 1.00 72.62 95 SER A N 1
ATOM 714 C CA . SER A 1 95 ? 10.041 -0.164 -22.679 1.00 72.62 95 SER A CA 1
ATOM 715 C C . SER A 1 95 ? 9.050 0.949 -22.322 1.00 72.62 95 SER A C 1
ATOM 717 O O . SER A 1 95 ? 7.857 0.683 -22.262 1.00 72.62 95 SER A O 1
ATOM 719 N N . LEU A 1 96 ? 9.519 2.181 -22.089 1.00 69.94 96 LEU A N 1
ATOM 720 C CA . LEU A 1 96 ? 8.660 3.342 -21.809 1.00 69.94 96 LEU A CA 1
ATOM 721 C C . LEU A 1 96 ? 8.087 3.988 -23.077 1.00 69.94 96 LEU A C 1
ATOM 723 O O . LEU A 1 96 ? 7.063 4.661 -23.008 1.00 69.94 96 LEU A O 1
ATOM 727 N N . LEU A 1 97 ? 8.772 3.843 -24.215 1.00 79.06 97 LEU A N 1
ATOM 728 C CA . LEU A 1 97 ? 8.399 4.465 -25.493 1.00 79.06 97 LEU A CA 1
ATOM 729 C C . LEU A 1 97 ? 7.480 3.587 -26.362 1.00 79.06 97 LEU A C 1
ATOM 731 O O . LEU A 1 97 ? 7.164 3.971 -27.490 1.00 79.06 97 LEU A O 1
ATOM 735 N N . ARG A 1 98 ? 7.083 2.412 -25.867 1.00 61.41 98 ARG A N 1
ATOM 736 C CA . ARG A 1 98 ? 6.191 1.460 -26.540 1.00 61.41 98 ARG A CA 1
ATOM 737 C C . ARG A 1 98 ? 4.843 1.405 -25.844 1.00 61.41 98 ARG A C 1
ATOM 739 O O . ARG A 1 98 ? 3.844 1.295 -26.587 1.00 61.41 98 ARG A O 1
#

Secondary structure (DSSP, 8-state):
--HHHHHHHHHTHHHHHHTT-EEEEEETTEEEEEE--GGGTTS-HHHHHHHHHHHHHHHTTSTTHHHHHHHHHHHHHHHHS--TTPPPPHHHHHHH--

Radius of gyration: 15.03 Å; chains: 1; bounding box: 39×23×43 Å

Foldseek 3Di:
DALVLLVLCVVPQVLCVVQFWGWHDPDSGDIDTDTDDPLLPVFPVVVLSVVVSVLCVVPVPDPCSVVCSVVSVVSSCCRSDDDPPDDDDPVRVVVVVD

Sequence (98 aa):
VSQKEVALATDHQAVFEGLGLVVEPASDESLLIRSVPTLLRSADMEQLVRDVLSDLSEYGQSDRISAERDAILSTMACHGSVRANRSLTLPEMDSLLR

pLDDT: mean 79.4, std 11.88, range [49.03, 93.75]